Protein AF-A0A2V6WP86-F1 (afdb_monomer_lite)

Radius of gyration: 15.79 Å; chains: 1; bounding box: 36×26×38 Å

Secondary structure (DSSP, 8-state):
-HHHHHTS-SEEEE--HHHHHHHHHHHHHHHHTT----S--PPPPEEEETTTHHHHHHHHHHHS--

Sequence (66 aa):
LEAIEKGELDATVFQDPEGQGGGGIWGCYLALSGVKLPKDILIPFKLVTKANVNEFMAIAKRVYVK

pLDDT: mean 92.56, std 8.5, range [51.81, 98.12]

Structure (mmCIF, N/CA/C/O backbone):
data_AF-A0A2V6WP86-F1
#
_entry.id   AF-A0A2V6WP86-F1
#
loop_
_atom_site.group_PDB
_atom_site.id
_atom_site.type_symbol
_atom_site.label_atom_id
_atom_site.label_alt_id
_atom_site.label_comp_id
_atom_site.label_asym_id
_atom_site.label_entity_id
_atom_site.label_seq_id
_atom_site.pdbx_PDB_ins_code
_atom_site.Cartn_x
_atom_site.Cartn_y
_atom_site.Cartn_z
_atom_site.occupancy
_atom_site.B_iso_or_equiv
_atom_site.auth_seq_id
_atom_site.auth_comp_id
_atom_site.auth_asym_id
_atom_site.auth_atom_id
_atom_site.pdbx_PDB_model_num
ATOM 1 N N . LEU A 1 1 ? -11.061 5.297 7.585 1.00 90.75 1 LEU A N 1
ATOM 2 C CA . LEU A 1 1 ? -10.414 4.280 8.445 1.00 90.75 1 LEU A CA 1
ATOM 3 C C . LEU A 1 1 ? -10.997 4.289 9.858 1.00 90.75 1 LEU A C 1
ATOM 5 O O . LEU A 1 1 ? -11.254 3.216 10.374 1.00 90.75 1 LEU A O 1
ATOM 9 N N . GLU A 1 2 ? -11.343 5.453 10.418 1.00 92.69 2 GLU A N 1
ATOM 10 C CA . GLU A 1 2 ? -12.078 5.557 11.696 1.00 92.69 2 GLU A CA 1
ATOM 11 C C . GLU A 1 2 ? -13.361 4.704 11.766 1.00 92.69 2 GLU A C 1
ATOM 13 O O . GLU A 1 2 ? -13.660 4.136 12.807 1.00 92.69 2 GLU A O 1
ATOM 18 N N . ALA A 1 3 ? -14.103 4.554 10.660 1.00 95.06 3 ALA A N 1
ATOM 19 C CA . ALA A 1 3 ? -15.276 3.671 10.601 1.00 95.06 3 ALA A CA 1
ATOM 20 C C . ALA A 1 3 ? -14.939 2.191 10.900 1.00 95.06 3 ALA A C 1
ATOM 22 O O . ALA A 1 3 ? -15.728 1.495 11.530 1.00 95.06 3 ALA A O 1
ATOM 23 N N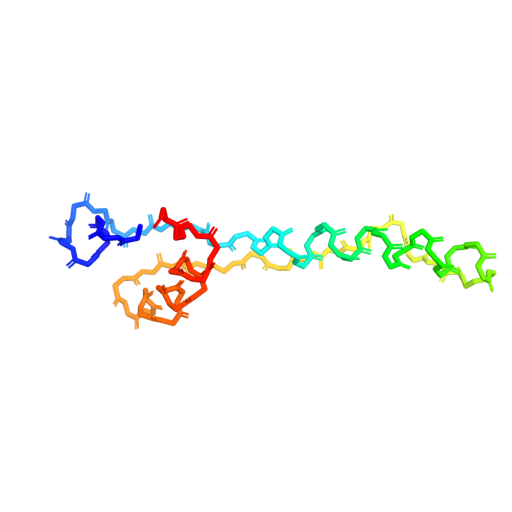 . ILE A 1 4 ? -13.746 1.720 10.507 1.00 95.62 4 ILE A N 1
ATOM 24 C CA . ILE A 1 4 ? -13.254 0.371 10.839 1.00 95.62 4 ILE A CA 1
ATOM 25 C C . ILE A 1 4 ? -12.923 0.289 12.338 1.00 95.62 4 ILE A C 1
ATOM 27 O O . ILE A 1 4 ? -13.250 -0.697 12.995 1.00 95.62 4 ILE A O 1
ATOM 31 N N . GLU A 1 5 ? -12.306 1.334 12.906 1.00 91.94 5 GLU A N 1
ATOM 32 C CA . GLU A 1 5 ? -11.993 1.396 14.344 1.00 91.94 5 GLU A CA 1
ATOM 33 C C . GLU A 1 5 ? -13.269 1.383 15.201 1.00 91.94 5 GLU A C 1
ATOM 35 O O . GLU A 1 5 ? -13.345 0.646 16.189 1.00 91.94 5 GLU A O 1
ATOM 40 N N . LYS A 1 6 ? -14.293 2.136 14.780 1.00 95.19 6 LYS A N 1
ATOM 41 C CA . LYS A 1 6 ? -15.617 2.205 15.421 1.00 95.19 6 LYS A CA 1
ATOM 42 C C . LYS A 1 6 ? -16.462 0.942 15.217 1.00 95.19 6 LYS A C 1
ATOM 44 O O . LYS A 1 6 ? -17.451 0.767 15.919 1.00 95.19 6 LYS A O 1
ATOM 49 N N . GLY A 1 7 ? -16.065 0.046 14.309 1.00 94.69 7 GLY A N 1
ATOM 50 C CA . GLY A 1 7 ? -16.821 -1.166 13.976 1.00 94.69 7 GLY A CA 1
ATOM 51 C C . GLY A 1 7 ? -18.057 -0.915 13.107 1.00 94.69 7 GLY A C 1
ATOM 52 O O . GLY A 1 7 ? -18.939 -1.760 13.048 1.00 94.69 7 GLY A O 1
ATOM 53 N N . GLU A 1 8 ? -18.128 0.238 12.445 1.00 97.56 8 GLU A N 1
ATOM 54 C CA . GLU A 1 8 ? -19.192 0.605 11.499 1.00 97.56 8 GLU A CA 1
ATOM 55 C C . GLU A 1 8 ? -18.920 0.048 10.090 1.00 97.56 8 GLU A C 1
ATOM 57 O O . GLU A 1 8 ? -19.821 -0.031 9.257 1.00 97.56 8 GLU A O 1
ATOM 62 N N . LEU A 1 9 ? -17.666 -0.325 9.817 1.00 97.44 9 LEU A N 1
ATOM 63 C CA . LEU A 1 9 ? -17.215 -0.954 8.582 1.00 97.44 9 LEU A CA 1
ATOM 64 C C . LEU A 1 9 ? -16.328 -2.157 8.926 1.00 97.44 9 LEU A C 1
ATOM 66 O O . LEU A 1 9 ? -15.395 -2.020 9.713 1.00 97.44 9 LEU A O 1
ATOM 70 N N . ASP A 1 10 ? -16.579 -3.313 8.313 1.00 97.38 10 ASP A N 1
ATOM 71 C CA . ASP A 1 10 ? -15.796 -4.529 8.589 1.00 97.38 10 ASP A CA 1
ATOM 72 C C . ASP A 1 10 ? -14.429 -4.520 7.897 1.00 97.38 10 ASP A C 1
ATOM 74 O O . ASP A 1 10 ? -13.416 -4.955 8.457 1.00 97.38 10 ASP A O 1
ATOM 78 N N . ALA A 1 11 ? -14.396 -4.021 6.660 1.00 97.38 11 ALA A N 1
ATOM 79 C CA . ALA A 1 11 ? -13.202 -4.024 5.834 1.00 97.38 11 ALA A CA 1
ATOM 80 C C . ALA A 1 11 ? -13.208 -2.925 4.765 1.00 97.38 11 ALA A C 1
ATOM 82 O O . ALA A 1 11 ? -14.247 -2.437 4.323 1.00 97.38 11 ALA A O 1
ATOM 83 N N . THR A 1 12 ? -12.014 -2.562 4.311 1.00 97.00 12 THR A N 1
ATOM 84 C CA . THR A 1 12 ? -11.784 -1.741 3.119 1.00 97.00 12 THR A CA 1
ATOM 85 C C . THR A 1 12 ? -10.502 -2.197 2.417 1.00 97.00 12 THR A C 1
ATOM 87 O O . THR A 1 12 ? -9.857 -3.150 2.851 1.00 97.00 12 THR A O 1
ATOM 90 N N . VAL A 1 13 ? -10.121 -1.547 1.321 1.00 96.75 13 VAL A N 1
ATOM 91 C CA . VAL A 1 13 ? -8.919 -1.886 0.553 1.00 96.75 13 VAL A CA 1
ATOM 92 C C . VAL A 1 13 ? -8.013 -0.667 0.455 1.00 96.75 13 VAL A C 1
ATOM 94 O O . VAL A 1 13 ? -8.406 0.381 -0.057 1.00 96.75 13 VAL A O 1
ATOM 97 N N . PHE A 1 14 ? -6.778 -0.811 0.925 1.00 95.62 14 PHE A N 1
ATOM 98 C CA . PHE A 1 14 ? -5.719 0.156 0.692 1.00 95.62 14 PHE A CA 1
ATOM 99 C C . PHE A 1 14 ? -5.105 -0.086 -0.686 1.00 95.62 14 PHE A C 1
ATOM 101 O O . PHE A 1 14 ? -4.577 -1.164 -0.957 1.00 95.62 14 PHE A O 1
ATOM 108 N N . GLN A 1 15 ? -5.181 0.924 -1.548 1.00 94.12 15 GLN A N 1
ATOM 109 C CA . GLN A 1 15 ? -4.743 0.829 -2.943 1.00 94.12 15 GLN A CA 1
ATOM 110 C C . GLN A 1 15 ? -3.295 1.291 -3.172 1.00 94.12 15 GLN A C 1
ATOM 112 O O . GLN A 1 15 ? -2.762 1.053 -4.248 1.00 94.12 15 GLN A O 1
ATOM 117 N N . ASP A 1 16 ? -2.666 1.949 -2.193 1.00 94.00 16 ASP A N 1
ATOM 118 C CA . ASP A 1 16 ? -1.351 2.595 -2.337 1.00 94.00 16 ASP A CA 1
ATOM 119 C C . ASP A 1 16 ? -1.286 3.655 -3.467 1.00 94.00 16 ASP A C 1
ATOM 121 O O . ASP A 1 16 ? -0.611 3.470 -4.483 1.00 94.00 16 ASP A O 1
ATOM 125 N N . PRO A 1 17 ? -2.011 4.786 -3.327 1.00 92.00 17 PRO A N 1
ATOM 126 C CA . PRO A 1 17 ? -2.065 5.817 -4.366 1.00 92.00 17 PRO A CA 1
ATOM 127 C C . PRO A 1 17 ? -0.719 6.518 -4.600 1.00 92.00 17 PRO A C 1
ATOM 129 O O . PRO A 1 17 ? -0.449 6.959 -5.715 1.00 92.00 17 PRO A O 1
ATOM 132 N N . GLU A 1 18 ? 0.140 6.612 -3.582 1.00 92.00 18 GLU A N 1
ATOM 133 C CA . GLU A 1 18 ? 1.484 7.175 -3.745 1.00 92.00 18 GLU A CA 1
ATOM 134 C C . GLU A 1 18 ? 2.401 6.224 -4.510 1.00 92.00 18 GLU A C 1
ATOM 136 O O . GLU A 1 18 ? 3.112 6.674 -5.408 1.00 92.00 18 GLU A O 1
ATOM 141 N N . GLY A 1 19 ? 2.342 4.919 -4.223 1.00 93.50 19 GLY A N 1
ATOM 142 C CA . GLY A 1 19 ? 3.030 3.903 -5.015 1.00 93.50 19 GLY A CA 1
ATOM 143 C C . GLY A 1 19 ? 2.587 3.920 -6.477 1.00 93.50 19 GLY A C 1
ATOM 144 O O . GLY A 1 19 ? 3.427 3.860 -7.373 1.00 93.50 19 GLY A O 1
ATOM 145 N N . GLN A 1 20 ? 1.288 4.091 -6.740 1.00 95.50 20 GLN A N 1
ATOM 146 C CA . GLN A 1 20 ? 0.759 4.202 -8.104 1.00 95.50 20 GLN A CA 1
ATOM 147 C C . GLN A 1 20 ? 1.205 5.490 -8.810 1.00 95.50 20 GLN A C 1
ATOM 149 O O . GLN A 1 20 ? 1.732 5.433 -9.922 1.00 95.50 20 GLN A O 1
ATOM 154 N N . GLY A 1 21 ? 1.038 6.652 -8.175 1.00 94.50 21 GLY A N 1
ATOM 155 C CA . GLY A 1 21 ? 1.419 7.937 -8.766 1.00 94.50 21 GLY A CA 1
ATOM 156 C C . GLY A 1 21 ? 2.930 8.065 -8.969 1.00 94.50 21 GLY A C 1
ATOM 157 O O . GLY A 1 21 ? 3.393 8.369 -10.069 1.00 94.50 21 GLY A O 1
ATOM 158 N N . GLY A 1 22 ? 3.711 7.778 -7.927 1.00 95.00 22 GLY A N 1
ATOM 159 C CA . GLY A 1 22 ? 5.172 7.808 -7.975 1.00 95.00 22 GLY A CA 1
ATOM 160 C C . GLY A 1 22 ? 5.746 6.747 -8.913 1.00 95.00 22 GLY A C 1
ATOM 161 O O . GLY A 1 22 ? 6.630 7.050 -9.714 1.00 95.00 22 GLY A O 1
ATOM 162 N N . GLY A 1 23 ? 5.199 5.529 -8.880 1.00 94.81 23 GLY A N 1
ATOM 163 C CA . GLY A 1 23 ? 5.576 4.443 -9.783 1.00 94.81 23 GLY A CA 1
ATOM 164 C C . GLY A 1 23 ? 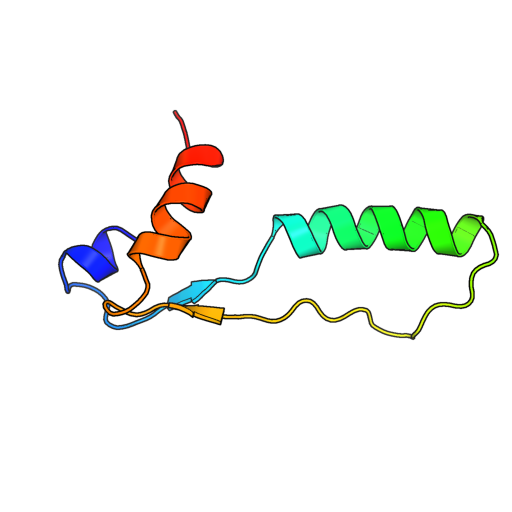5.324 4.779 -11.252 1.00 94.81 23 GLY A C 1
ATOM 165 O O . GLY A 1 23 ? 6.160 4.459 -12.095 1.00 94.81 23 GLY A O 1
ATOM 166 N N . GLY A 1 24 ? 4.236 5.490 -11.564 1.00 95.94 24 GLY A N 1
ATOM 167 C CA . GLY A 1 24 ? 3.956 5.974 -12.918 1.00 95.94 24 GLY A CA 1
ATOM 168 C C . GLY A 1 24 ? 5.025 6.942 -13.433 1.00 95.94 24 GLY A C 1
ATOM 169 O O . GLY A 1 24 ? 5.573 6.740 -14.516 1.00 95.94 24 GLY A O 1
ATOM 170 N N . ILE A 1 25 ? 5.385 7.954 -12.636 1.00 96.88 25 ILE A N 1
ATOM 171 C CA . ILE A 1 25 ? 6.445 8.912 -12.999 1.00 96.88 25 ILE A CA 1
ATOM 172 C C . ILE A 1 25 ? 7.802 8.214 -13.126 1.00 96.88 25 ILE A C 1
ATOM 174 O O . ILE A 1 25 ? 8.542 8.461 -14.080 1.00 96.88 25 ILE A O 1
ATOM 178 N N . TRP A 1 26 ? 8.116 7.307 -12.201 1.00 96.00 26 TRP A N 1
ATOM 179 C CA . TRP A 1 26 ? 9.336 6.508 -12.257 1.00 96.00 26 TRP A CA 1
ATOM 180 C C . TRP A 1 26 ? 9.395 5.631 -13.513 1.00 96.00 26 TRP A C 1
ATOM 182 O O . TRP A 1 26 ? 10.422 5.583 -14.187 1.00 96.00 26 TRP A O 1
ATOM 192 N N . GLY A 1 27 ? 8.278 5.004 -13.886 1.00 96.19 27 GLY A N 1
ATOM 193 C CA . GLY A 1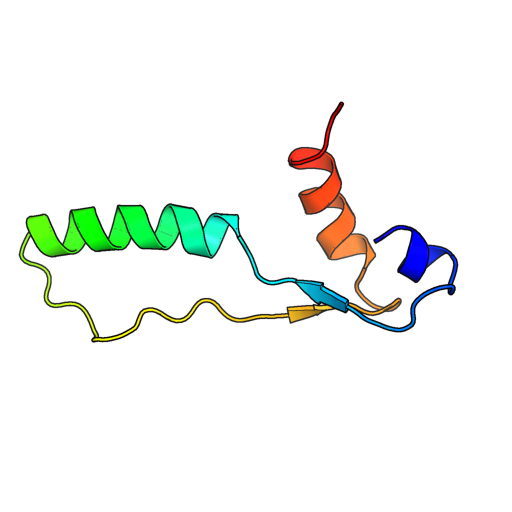 27 ? 8.144 4.256 -15.134 1.00 96.19 27 GLY A CA 1
ATOM 194 C C . GLY A 1 27 ? 8.441 5.123 -16.359 1.00 96.19 27 GLY A C 1
ATOM 195 O O . GLY A 1 27 ? 9.239 4.726 -17.206 1.00 96.19 27 GLY A O 1
ATOM 196 N N . CYS A 1 28 ? 7.889 6.338 -16.428 1.00 96.44 28 CYS A N 1
ATOM 197 C CA . CYS A 1 28 ? 8.197 7.285 -17.505 1.00 96.44 28 CYS A CA 1
ATOM 198 C C . CYS A 1 28 ? 9.695 7.609 -17.578 1.00 96.44 28 CYS A C 1
ATOM 200 O O . CYS A 1 28 ? 10.280 7.585 -18.662 1.00 96.44 28 CYS A O 1
ATOM 202 N N . TYR A 1 29 ? 10.328 7.875 -16.433 1.00 97.94 29 TYR A N 1
ATOM 203 C CA . TYR A 1 29 ? 11.765 8.140 -16.369 1.00 97.94 29 TYR A CA 1
ATOM 204 C C . TYR A 1 29 ? 12.594 6.954 -16.883 1.00 97.94 29 TYR A C 1
ATOM 206 O O . TYR A 1 29 ? 13.481 7.136 -17.720 1.00 97.94 29 TYR A O 1
ATOM 214 N N . LEU A 1 30 ? 12.282 5.732 -16.443 1.00 97.50 30 LEU A N 1
ATOM 215 C CA . LEU A 1 30 ? 12.978 4.522 -16.885 1.00 97.50 30 LEU A CA 1
ATOM 216 C C . LEU A 1 30 ? 12.804 4.272 -18.389 1.00 97.50 30 LEU A C 1
ATOM 218 O O . LEU A 1 30 ? 13.781 3.950 -19.067 1.00 97.50 30 LEU A O 1
ATOM 222 N N . ALA A 1 31 ? 11.594 4.466 -18.919 1.00 96.69 31 ALA A N 1
ATOM 223 C CA . ALA A 1 31 ? 11.312 4.315 -20.344 1.00 96.69 31 ALA A CA 1
ATOM 224 C C . ALA A 1 31 ? 12.134 5.296 -21.195 1.00 96.69 31 ALA A C 1
ATOM 226 O O . ALA A 1 31 ? 12.773 4.888 -22.164 1.00 96.69 31 ALA A O 1
ATOM 227 N N . LEU A 1 32 ? 12.180 6.575 -20.801 1.00 97.94 32 LEU A N 1
ATOM 228 C CA . LEU A 1 32 ? 13.008 7.595 -21.461 1.00 97.94 32 LEU A CA 1
ATOM 229 C C . LEU A 1 32 ? 14.511 7.305 -21.331 1.00 97.94 32 LEU A C 1
ATOM 231 O O . LEU A 1 32 ? 15.284 7.668 -22.212 1.00 97.94 32 LEU A O 1
ATOM 235 N N . SER A 1 33 ? 14.916 6.608 -20.267 1.00 98.12 33 SER A N 1
ATOM 236 C CA . SER A 1 33 ? 16.297 6.163 -20.040 1.00 98.12 33 SER A CA 1
ATOM 237 C C . SER A 1 33 ? 16.665 4.885 -20.811 1.00 98.12 33 SER A C 1
ATOM 239 O O . SER A 1 33 ? 17.756 4.349 -20.627 1.00 98.12 33 SER A O 1
ATOM 241 N N . GLY A 1 34 ? 15.774 4.371 -21.666 1.00 98.00 34 GLY A N 1
ATOM 242 C CA . GLY A 1 34 ? 16.024 3.194 -22.502 1.00 98.00 34 GLY A CA 1
ATOM 243 C C . GLY A 1 34 ? 15.843 1.849 -21.792 1.00 98.00 34 GLY A C 1
ATOM 244 O O . GLY A 1 34 ? 16.179 0.807 -22.359 1.00 98.00 34 GLY A O 1
ATOM 245 N N . VAL A 1 35 ? 15.302 1.832 -20.571 1.00 98.06 35 VAL A N 1
ATOM 246 C CA . VAL A 1 35 ? 14.999 0.586 -19.857 1.00 98.06 35 VAL A CA 1
ATOM 247 C C . VAL A 1 35 ? 13.758 -0.060 -20.465 1.00 98.06 35 VAL A C 1
ATOM 249 O O . VAL A 1 35 ? 12.706 0.566 -20.597 1.00 98.06 35 VAL A O 1
ATOM 252 N N . LYS A 1 36 ? 13.857 -1.348 -20.809 1.00 97.00 36 LYS A N 1
ATOM 253 C CA . LYS A 1 36 ? 12.709 -2.117 -21.294 1.00 97.00 36 LYS A CA 1
ATOM 254 C C . LYS A 1 36 ? 11.805 -2.489 -20.122 1.00 97.00 36 LYS A C 1
ATOM 256 O O . LYS A 1 36 ? 12.175 -3.308 -19.285 1.00 97.00 36 LYS A O 1
ATOM 261 N N . LEU A 1 37 ? 10.621 -1.893 -20.083 1.00 95.25 37 LEU A N 1
ATOM 262 C CA . LEU A 1 37 ? 9.635 -2.129 -19.034 1.00 95.25 37 LEU A CA 1
ATOM 263 C C . LEU A 1 37 ? 8.665 -3.261 -19.403 1.00 95.25 37 LEU A C 1
ATOM 265 O O . LEU A 1 37 ? 8.440 -3.520 -20.592 1.00 95.25 37 LEU A O 1
ATOM 269 N N . PRO A 1 38 ? 8.081 -3.945 -18.401 1.00 94.94 38 PRO A N 1
ATOM 270 C CA . PRO A 1 38 ? 6.930 -4.806 -18.632 1.00 94.94 38 PRO A CA 1
ATOM 271 C C . PRO A 1 38 ? 5.738 -3.977 -19.128 1.00 94.94 38 PRO A C 1
ATOM 273 O O . PRO A 1 38 ? 5.704 -2.758 -18.967 1.00 94.94 38 PRO A O 1
ATOM 276 N N . LYS A 1 39 ? 4.742 -4.655 -19.710 1.00 92.88 39 LYS A N 1
ATOM 277 C CA . LYS A 1 39 ? 3.502 -4.007 -20.160 1.00 92.88 39 LYS A CA 1
ATOM 278 C C . LYS A 1 39 ? 2.800 -3.277 -19.012 1.00 92.88 39 LYS A C 1
ATOM 280 O O . LYS A 1 39 ? 2.378 -2.142 -19.188 1.00 92.88 39 LYS A O 1
ATOM 285 N N . ASP A 1 40 ? 2.724 -3.939 -17.860 1.00 94.12 40 ASP A N 1
ATOM 286 C CA . ASP A 1 40 ? 2.031 -3.450 -16.677 1.00 94.12 40 ASP A CA 1
ATOM 287 C C . ASP A 1 40 ? 2.971 -3.507 -15.464 1.00 94.12 40 ASP A C 1
ATOM 289 O O . ASP A 1 40 ? 3.664 -4.504 -15.245 1.00 94.12 40 ASP A O 1
ATOM 293 N N . ILE A 1 41 ? 2.980 -2.437 -14.665 1.00 90.75 41 ILE A N 1
ATOM 294 C CA . ILE A 1 41 ? 3.628 -2.385 -13.349 1.00 90.75 41 ILE A CA 1
ATOM 295 C C . ILE A 1 41 ? 2.503 -2.368 -12.316 1.00 90.75 41 ILE A C 1
ATOM 297 O O . ILE A 1 41 ? 1.825 -1.357 -12.142 1.00 90.75 41 ILE A O 1
ATOM 301 N N . LEU A 1 42 ? 2.264 -3.508 -11.668 1.00 93.88 42 LEU A N 1
ATOM 302 C CA . LEU A 1 42 ? 1.145 -3.670 -10.742 1.00 93.88 42 LEU A CA 1
ATOM 303 C C . LEU A 1 42 ? 1.558 -3.304 -9.315 1.00 93.88 42 LEU A C 1
ATOM 305 O O . LEU A 1 42 ? 2.512 -3.864 -8.775 1.00 93.88 42 LEU A O 1
ATOM 309 N N . ILE A 1 43 ? 0.799 -2.400 -8.695 1.00 93.38 43 ILE A N 1
ATOM 310 C CA . ILE A 1 43 ? 0.947 -2.036 -7.284 1.00 93.38 43 ILE A CA 1
ATOM 311 C C . ILE A 1 43 ? -0.084 -2.834 -6.472 1.00 93.38 43 ILE A C 1
ATOM 313 O O . ILE A 1 43 ? -1.278 -2.767 -6.777 1.00 93.38 43 ILE A O 1
ATOM 317 N N . PRO A 1 44 ? 0.343 -3.632 -5.477 1.00 92.94 44 PRO A N 1
ATOM 318 C CA . PRO A 1 44 ? -0.543 -4.563 -4.798 1.00 92.94 44 PRO A CA 1
ATOM 319 C C . PRO A 1 44 ? -1.488 -3.851 -3.834 1.00 92.94 44 PRO A C 1
ATOM 321 O O . PRO A 1 44 ? -1.077 -3.071 -2.975 1.00 92.94 44 PRO A O 1
ATOM 324 N N . PHE A 1 45 ? -2.765 -4.207 -3.926 1.00 95.31 45 PHE A N 1
ATOM 325 C CA . PHE A 1 45 ? -3.770 -3.771 -2.968 1.00 95.31 45 PHE A CA 1
ATOM 326 C C . PHE A 1 45 ? -3.662 -4.572 -1.671 1.00 95.31 45 PHE A C 1
ATOM 328 O O . PHE A 1 45 ? -3.305 -5.753 -1.677 1.00 95.31 45 PHE A O 1
ATOM 335 N N . LYS A 1 46 ? -4.003 -3.941 -0.548 1.00 95.38 46 LYS A N 1
ATOM 336 C CA . LYS A 1 46 ? -3.998 -4.574 0.774 1.00 95.38 46 LYS A CA 1
ATOM 337 C C . LYS A 1 46 ? -5.383 -4.509 1.400 1.00 95.38 46 LYS A C 1
ATOM 339 O O . LYS A 1 46 ? -5.967 -3.434 1.511 1.00 95.38 46 LYS A O 1
ATOM 344 N N . LEU A 1 47 ? -5.893 -5.660 1.835 1.00 97.44 47 LEU A N 1
ATOM 345 C CA . LEU A 1 47 ? -7.101 -5.728 2.651 1.00 97.44 47 LEU A CA 1
ATOM 346 C C . LEU A 1 47 ? -6.834 -5.053 4.002 1.00 97.44 47 LEU A C 1
ATOM 348 O O . LEU A 1 47 ? -5.868 -5.385 4.694 1.00 97.44 47 LEU A O 1
ATOM 352 N N . VAL A 1 48 ? -7.710 -4.131 4.379 1.00 97.12 48 VAL A N 1
ATOM 353 C CA . VAL A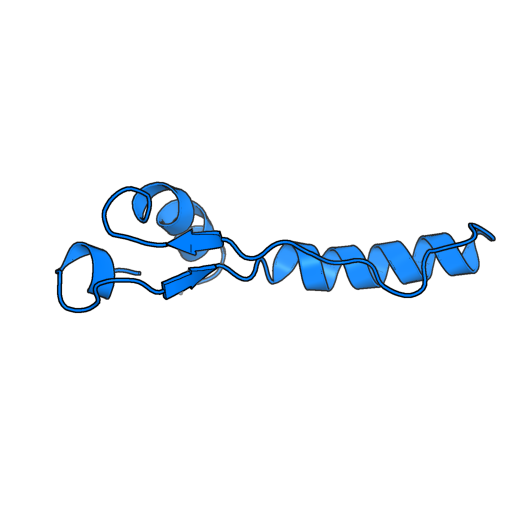 1 48 ? -7.678 -3.445 5.667 1.00 97.12 48 VAL A CA 1
ATOM 354 C C . VAL A 1 48 ? -8.888 -3.876 6.476 1.00 97.12 48 VAL A C 1
ATOM 356 O O . VAL A 1 48 ? -10.022 -3.746 6.025 1.00 97.12 48 VAL A O 1
ATOM 359 N N . THR A 1 49 ? -8.639 -4.372 7.678 1.00 97.69 49 THR A N 1
ATOM 360 C CA . THR A 1 49 ? -9.637 -4.807 8.660 1.00 97.69 49 THR A CA 1
ATOM 361 C C . THR A 1 49 ? -9.292 -4.206 10.016 1.00 97.69 49 THR A C 1
ATOM 363 O O . THR A 1 49 ? -8.253 -3.563 10.186 1.00 97.69 49 THR A O 1
ATOM 366 N N . LYS A 1 50 ? -10.112 -4.478 11.031 1.00 96.56 50 LYS A N 1
ATOM 367 C CA . LYS A 1 50 ? -9.811 -4.090 12.414 1.00 96.56 50 LYS A CA 1
ATOM 368 C C . LYS A 1 50 ? -8.455 -4.609 12.920 1.00 96.56 50 LYS A C 1
ATOM 370 O O . LYS A 1 50 ? -7.852 -3.965 13.770 1.00 96.56 50 LYS A O 1
ATOM 375 N N . ALA A 1 51 ? -7.952 -5.724 12.382 1.00 97.06 51 ALA A N 1
ATOM 376 C CA . ALA A 1 51 ? -6.679 -6.312 12.799 1.00 97.06 51 ALA A CA 1
ATOM 377 C C . ALA A 1 51 ? -5.446 -5.491 12.378 1.00 97.06 51 ALA A C 1
ATOM 379 O O . ALA A 1 51 ? -4.428 -5.554 13.058 1.00 97.06 51 ALA A O 1
ATOM 380 N N . ASN A 1 52 ? -5.528 -4.726 11.282 1.00 95.75 52 ASN A N 1
ATOM 381 C CA . ASN A 1 52 ? -4.382 -4.002 10.715 1.00 95.75 52 ASN A CA 1
ATOM 382 C C . ASN A 1 52 ? -4.664 -2.521 10.399 1.00 95.75 52 ASN A C 1
ATOM 384 O O . ASN A 1 52 ? -3.776 -1.828 9.911 1.00 95.75 52 ASN A O 1
ATOM 388 N N . VAL A 1 53 ? -5.862 -1.996 10.692 1.00 95.31 53 VAL A N 1
ATOM 389 C CA . VAL A 1 53 ? -6.240 -0.599 10.395 1.00 95.31 53 VAL A CA 1
ATOM 390 C C . VAL A 1 53 ? -5.240 0.420 10.950 1.00 95.31 53 VAL A C 1
ATOM 392 O O . VAL A 1 53 ? -4.929 1.403 10.277 1.00 95.31 53 VAL A O 1
ATOM 395 N N . ASN A 1 54 ? -4.666 0.146 12.124 1.00 92.75 54 ASN A N 1
ATOM 396 C CA . ASN A 1 54 ? -3.693 1.018 12.782 1.00 92.75 54 ASN A CA 1
ATOM 397 C C . ASN A 1 54 ? -2.426 1.246 11.940 1.00 92.75 54 ASN A C 1
ATOM 399 O O . ASN A 1 54 ? -1.868 2.342 11.971 1.00 92.75 54 ASN A O 1
ATOM 403 N N . GLU A 1 55 ? -2.009 0.262 11.140 1.00 92.19 55 GLU A N 1
ATOM 404 C CA . GLU A 1 55 ? -0.852 0.374 10.240 1.00 92.19 55 GLU A CA 1
ATOM 405 C C . GLU A 1 55 ? -1.098 1.405 9.126 1.00 92.19 55 GLU A C 1
ATOM 407 O O . GLU A 1 55 ?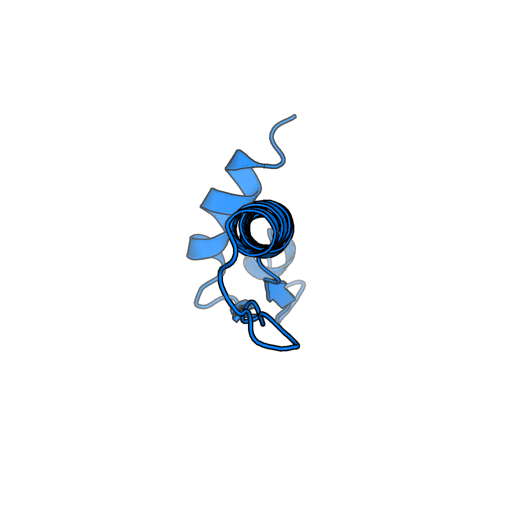 -0.187 2.120 8.709 1.00 92.19 55 GLU A O 1
ATOM 412 N N . PHE A 1 56 ? -2.349 1.541 8.680 1.00 92.75 56 PHE A N 1
ATOM 413 C CA . PHE A 1 56 ? -2.743 2.458 7.607 1.00 92.75 56 PHE A CA 1
ATOM 414 C C . PHE A 1 56 ? -3.182 3.831 8.125 1.00 92.75 56 PHE A C 1
ATOM 416 O O . PHE A 1 56 ? -3.151 4.812 7.378 1.00 92.75 56 PHE A O 1
ATOM 423 N N . MET A 1 57 ? -3.542 3.939 9.408 1.00 90.38 57 MET A N 1
ATOM 424 C CA . MET A 1 57 ? -3.905 5.213 10.038 1.00 90.38 57 MET A CA 1
ATOM 425 C C . MET A 1 57 ? -2.749 6.214 10.038 1.00 90.38 57 MET A C 1
ATOM 427 O O . MET A 1 57 ? -2.987 7.405 9.847 1.00 90.38 57 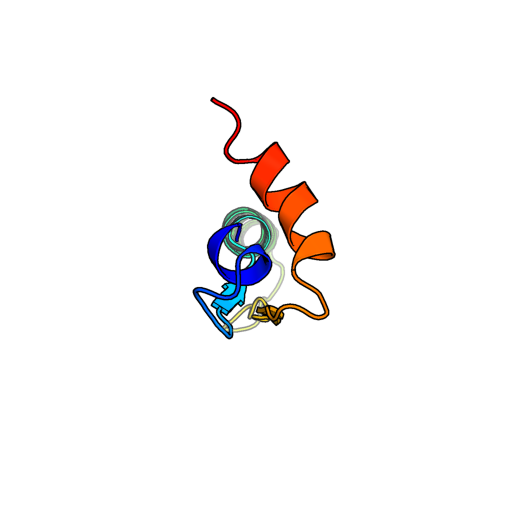MET A O 1
ATOM 431 N N . ALA A 1 58 ? -1.503 5.759 10.202 1.00 86.50 58 ALA A N 1
ATOM 432 C CA . ALA A 1 58 ? -0.328 6.630 10.122 1.00 86.50 58 ALA A CA 1
ATOM 433 C C . ALA A 1 58 ? -0.175 7.263 8.726 1.00 86.50 58 ALA A C 1
ATOM 435 O O . ALA A 1 58 ? 0.072 8.463 8.606 1.00 86.50 58 ALA A O 1
ATOM 436 N N . ILE A 1 59 ? -0.400 6.472 7.671 1.00 87.62 59 ILE A N 1
ATOM 437 C CA . ILE A 1 59 ? -0.354 6.931 6.276 1.00 87.62 59 ILE A CA 1
ATOM 438 C C . ILE A 1 59 ? -1.493 7.920 6.012 1.00 87.62 59 ILE A C 1
ATOM 440 O O . ILE A 1 59 ? -1.257 9.017 5.508 1.00 87.62 59 ILE A O 1
ATOM 444 N N . ALA A 1 60 ? -2.721 7.570 6.404 1.00 85.25 60 ALA A N 1
ATOM 445 C CA . ALA A 1 60 ? -3.883 8.434 6.217 1.00 85.25 60 ALA A CA 1
ATOM 446 C C . ALA A 1 60 ? -3.713 9.782 6.933 1.00 85.25 60 ALA A C 1
ATOM 448 O O . ALA A 1 60 ? -3.989 10.827 6.349 1.00 85.25 60 ALA A O 1
ATOM 449 N N . LYS A 1 61 ? -3.195 9.773 8.166 1.00 86.31 61 LYS A N 1
ATOM 450 C CA . LYS A 1 61 ? -2.925 10.998 8.924 1.00 86.31 61 LYS A CA 1
ATOM 451 C C . LYS A 1 61 ? -1.865 11.867 8.270 1.00 86.31 61 LYS A C 1
ATOM 453 O O . LYS A 1 61 ? -2.012 13.068 8.344 1.00 86.31 61 LYS A O 1
ATOM 458 N N . ARG A 1 62 ? -0.840 11.309 7.617 1.00 85.38 62 ARG A N 1
ATOM 459 C CA . ARG A 1 62 ? 0.163 12.107 6.885 1.00 85.38 62 ARG A CA 1
ATOM 460 C C . ARG A 1 62 ? -0.435 12.824 5.672 1.00 85.38 62 ARG A C 1
ATOM 462 O O . ARG A 1 62 ? -0.059 13.955 5.395 1.00 85.38 62 ARG A O 1
ATOM 469 N N . VAL A 1 63 ? -1.320 12.154 4.934 1.00 74.75 63 VAL A N 1
ATOM 470 C CA . VAL A 1 63 ? -1.822 12.634 3.634 1.00 74.75 63 VAL A CA 1
ATOM 471 C C . VAL A 1 63 ? -3.041 13.547 3.778 1.00 74.75 63 VAL A C 1
ATOM 473 O O . VAL A 1 63 ? -3.187 14.494 3.013 1.00 74.75 63 VAL A O 1
ATOM 476 N N . TYR A 1 64 ? -3.909 13.286 4.758 1.00 67.81 64 TYR A N 1
ATOM 477 C CA . TYR A 1 64 ? -5.188 13.984 4.926 1.00 67.81 64 TYR A CA 1
ATOM 478 C C . TYR A 1 64 ? -5.196 15.002 6.079 1.00 67.81 64 TYR A C 1
ATOM 480 O O . TYR A 1 64 ? -6.269 15.320 6.596 1.00 67.81 64 TYR A O 1
ATOM 488 N N . VAL A 1 65 ? -4.032 15.523 6.495 1.00 56.19 65 VAL A N 1
ATOM 489 C CA . VAL A 1 65 ? -3.992 16.640 7.456 1.00 56.19 65 VAL A CA 1
ATOM 490 C C . VAL A 1 65 ? -4.722 17.841 6.848 1.00 56.19 65 VAL A C 1
ATOM 492 O O . VAL A 1 65 ? -4.356 18.309 5.771 1.00 56.19 65 VAL A O 1
ATOM 495 N N . LYS A 1 66 ? -5.762 18.309 7.543 1.00 51.81 66 LYS A N 1
ATOM 496 C CA . LYS A 1 66 ? -6.279 19.674 7.412 1.00 51.81 66 LYS A CA 1
ATOM 497 C C . LYS A 1 66 ? -5.403 20.629 8.204 1.00 51.81 66 LYS A C 1
ATOM 499 O O . LYS A 1 66 ? -5.064 20.257 9.350 1.00 51.81 66 LYS A O 1
#

Foldseek 3Di:
DVCLVVVVDFKDKDQPVVCVVVVVVVVVVCVVVVHDDDPDDGDDIDIDGNVCVVVCVVVCCVPPPD